Protein AF-A0A381I7S8-F1 (afdb_monomer)

Radius of gyration: 10.9 Å; Cα contacts (8 Å, |Δi|>4): 37; chains: 1; bounding box: 24×25×27 Å

Sequence (48 aa):
MILELYMKNCALVEELRLNIDKNLNILTGETGSGKSIIIDALGLCLGE

Structure (mmCIF, N/CA/C/O backbone):
data_AF-A0A381I7S8-F1
#
_entry.id   AF-A0A381I7S8-F1
#
loop_
_atom_site.group_PDB
_atom_site.id
_atom_site.type_symbol
_atom_site.label_atom_id
_atom_site.label_alt_id
_atom_site.label_comp_id
_atom_site.label_asym_id
_atom_site.label_entity_id
_atom_site.label_seq_id
_atom_site.pdbx_PDB_ins_code
_atom_site.Cartn_x
_atom_site.Cartn_y
_atom_site.Cartn_z
_atom_site.occupancy
_atom_site.B_iso_or_equiv
_atom_site.auth_seq_id
_atom_site.auth_comp_id
_atom_site.auth_asym_id
_atom_site.auth_atom_id
_atom_site.pdbx_PDB_model_num
ATOM 1 N N . MET A 1 1 ? -11.312 9.416 5.877 1.00 82.50 1 MET A 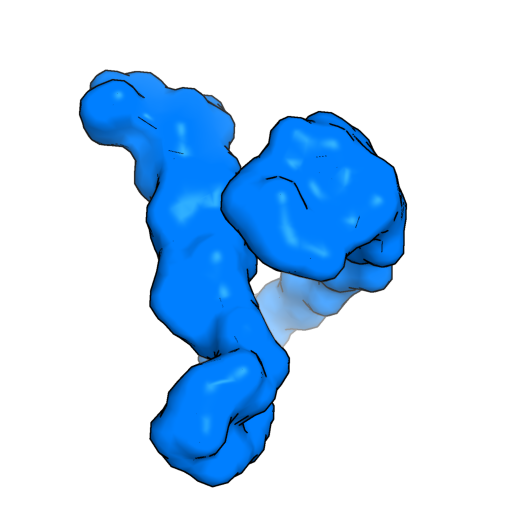N 1
ATOM 2 C CA . MET A 1 1 ? -11.011 7.968 5.884 1.00 82.50 1 MET A CA 1
ATOM 3 C C . MET A 1 1 ? -10.721 7.577 4.451 1.00 82.50 1 MET A C 1
ATOM 5 O O . MET A 1 1 ? -11.539 7.905 3.601 1.00 82.50 1 MET A O 1
ATOM 9 N N . ILE A 1 2 ? -9.563 6.980 4.180 1.00 85.50 2 ILE A N 1
ATOM 10 C CA . ILE A 1 2 ? -9.225 6.490 2.837 1.00 85.50 2 ILE A CA 1
ATOM 11 C C . ILE A 1 2 ? -9.998 5.185 2.626 1.00 85.50 2 ILE A C 1
ATOM 13 O O . ILE A 1 2 ? -10.035 4.359 3.533 1.00 85.50 2 ILE A O 1
ATOM 17 N N . LEU A 1 3 ? -10.662 5.049 1.478 1.00 92.31 3 LEU A N 1
ATOM 18 C CA . LEU A 1 3 ? -11.479 3.877 1.134 1.00 92.31 3 LEU A CA 1
ATOM 19 C C . LEU A 1 3 ? -10.759 2.978 0.128 1.00 92.31 3 LEU A C 1
ATOM 21 O O . LEU A 1 3 ? -10.686 1.767 0.300 1.00 92.31 3 LEU A O 1
ATOM 25 N N . GLU A 1 4 ? -10.204 3.598 -0.907 1.00 94.75 4 GLU A N 1
ATOM 26 C CA . GLU A 1 4 ? -9.492 2.944 -1.996 1.00 94.75 4 GLU A CA 1
ATOM 27 C C . GLU A 1 4 ? -8.295 3.821 -2.377 1.00 94.75 4 GLU A C 1
ATOM 29 O O . GLU A 1 4 ?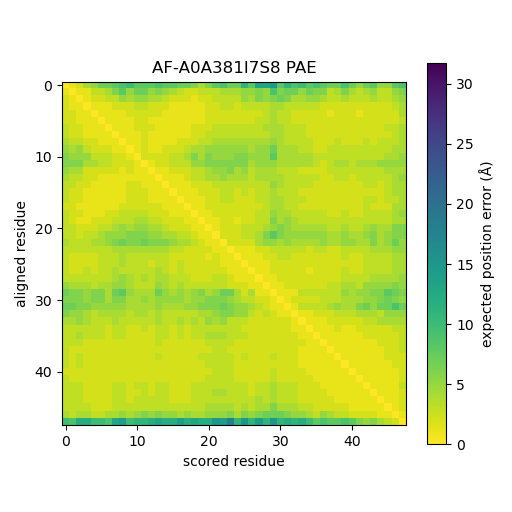 -8.399 5.051 -2.385 1.00 94.75 4 GLU A O 1
ATOM 34 N N . LEU A 1 5 ? -7.173 3.182 -2.699 1.00 94.50 5 LEU A N 1
ATOM 35 C CA . LEU A 1 5 ? -6.076 3.768 -3.455 1.00 94.50 5 LEU A CA 1
ATOM 36 C C . LEU A 1 5 ? -6.098 3.157 -4.858 1.00 94.50 5 LEU A C 1
ATOM 38 O 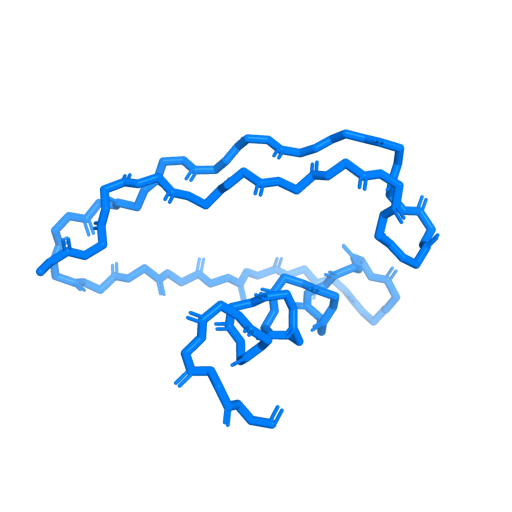O . LEU A 1 5 ? -5.918 1.948 -5.021 1.00 94.50 5 LEU A O 1
ATOM 42 N N . TYR A 1 6 ? -6.314 3.998 -5.865 1.00 95.56 6 TYR A N 1
ATOM 43 C CA . TYR A 1 6 ? -6.225 3.617 -7.268 1.00 95.56 6 TYR A CA 1
ATOM 44 C C . TYR A 1 6 ? -5.082 4.372 -7.932 1.00 95.56 6 TYR A C 1
ATOM 46 O O . TYR A 1 6 ? -5.020 5.598 -7.862 1.00 95.56 6 TYR A O 1
ATOM 54 N N . MET A 1 7 ? -4.203 3.639 -8.606 1.00 94.44 7 MET A N 1
ATOM 55 C CA . MET A 1 7 ? -3.127 4.218 -9.398 1.00 94.44 7 MET A CA 1
ATOM 56 C C . MET A 1 7 ? -2.982 3.479 -10.724 1.00 94.44 7 MET A C 1
ATOM 58 O O . MET A 1 7 ? -3.190 2.269 -10.814 1.00 94.44 7 MET A O 1
ATOM 62 N N .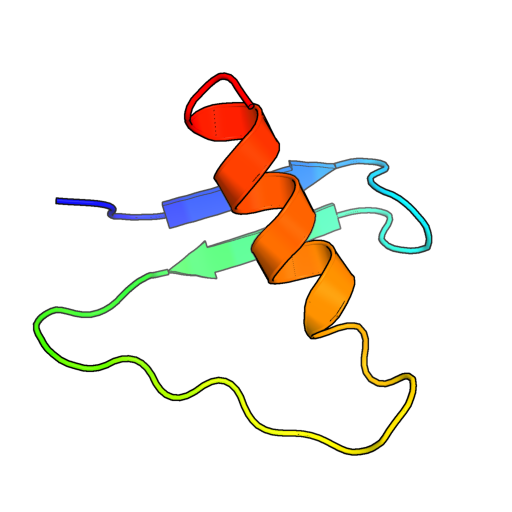 LYS A 1 8 ? -2.613 4.229 -11.761 1.00 95.38 8 LYS A N 1
ATOM 63 C CA . LYS A 1 8 ? -2.392 3.732 -13.117 1.00 95.38 8 LYS A CA 1
ATOM 64 C C . LYS A 1 8 ? -1.135 4.386 -13.673 1.00 95.38 8 LYS A C 1
ATOM 66 O O . LYS A 1 8 ? -0.987 5.599 -13.543 1.00 95.38 8 LYS A O 1
ATOM 71 N N . ASN A 1 9 ? -0.264 3.599 -14.296 1.00 93.94 9 ASN A N 1
ATOM 72 C CA . ASN A 1 9 ? 1.018 4.036 -14.853 1.00 93.94 9 ASN A CA 1
ATOM 73 C C . ASN A 1 9 ? 1.899 4.771 -13.824 1.00 93.94 9 ASN A C 1
ATOM 75 O O . ASN A 1 9 ? 2.418 5.853 -14.098 1.00 93.94 9 ASN A O 1
ATOM 79 N N . CYS A 1 10 ? 2.044 4.198 -12.626 1.00 90.62 10 CYS A N 1
ATOM 80 C CA . CYS A 1 10 ? 2.827 4.780 -11.537 1.00 90.62 10 CYS A CA 1
ATOM 81 C C . CYS A 1 10 ? 4.095 3.946 -11.291 1.00 90.62 10 CYS A C 1
ATOM 83 O O . CYS A 1 10 ? 4.014 2.777 -10.909 1.00 90.62 10 CYS A O 1
ATOM 85 N N . ALA A 1 11 ? 5.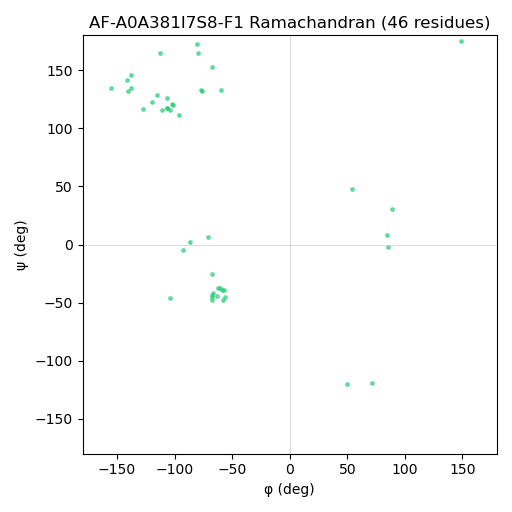272 4.537 -11.525 1.00 90.06 11 ALA A N 1
ATOM 86 C CA . ALA A 1 11 ? 6.559 3.836 -11.530 1.00 90.06 11 ALA A CA 1
ATOM 87 C C . ALA A 1 11 ? 6.527 2.560 -12.406 1.00 90.06 11 ALA A C 1
ATOM 89 O O . ALA A 1 11 ? 6.275 2.649 -13.603 1.00 90.06 11 ALA A O 1
ATOM 90 N N . LEU A 1 12 ? 6.783 1.383 -11.823 1.00 89.31 12 LEU A N 1
ATOM 91 C CA . LEU A 1 12 ? 6.759 0.083 -12.514 1.00 89.31 12 LEU A CA 1
ATOM 92 C C . LEU A 1 12 ? 5.364 -0.568 -12.552 1.00 89.31 12 LEU A C 1
ATOM 94 O O . LEU A 1 12 ? 5.229 -1.698 -13.014 1.00 89.31 12 LEU A O 1
ATOM 98 N N . VAL A 1 13 ? 4.336 0.098 -12.025 1.00 90.94 13 VAL A N 1
ATOM 99 C CA . VAL A 1 13 ? 2.994 -0.468 -11.877 1.00 90.94 13 VAL A CA 1
ATOM 100 C C . VAL A 1 13 ? 2.061 0.090 -12.949 1.00 90.94 13 VAL A C 1
ATOM 102 O O . VAL A 1 13 ? 1.755 1.284 -12.966 1.00 90.94 13 VAL A O 1
ATOM 105 N N . GLU A 1 14 ? 1.574 -0.790 -13.825 1.00 94.12 14 GLU A N 1
ATOM 106 C CA . GLU A 1 14 ? 0.616 -0.432 -14.879 1.00 94.12 14 GLU A CA 1
ATOM 107 C C . GLU A 1 14 ? -0.749 -0.046 -14.300 1.00 94.12 14 GLU A C 1
ATOM 109 O O . GLU A 1 14 ? -1.302 0.995 -14.650 1.00 94.12 14 GLU A O 1
ATOM 114 N N . GLU A 1 15 ? -1.284 -0.848 -13.378 1.00 95.44 15 GLU A N 1
ATOM 115 C CA . GLU A 1 15 ? -2.551 -0.570 -12.704 1.00 95.44 15 GLU A CA 1
ATOM 116 C C . GLU A 1 15 ? -2.611 -1.279 -11.346 1.00 95.44 15 GLU A C 1
ATOM 118 O O . GLU A 1 15 ? -2.264 -2.453 -11.229 1.00 95.44 15 GLU A O 1
ATOM 123 N N . LEU A 1 16 ? -3.057 -0.564 -10.312 1.00 93.88 16 LEU A N 1
ATOM 124 C CA . LEU A 1 16 ? -3.281 -1.100 -8.971 1.00 93.88 16 LEU A CA 1
ATOM 125 C C . LEU A 1 16 ? -4.553 -0.492 -8.378 1.00 93.88 16 LEU A C 1
ATOM 127 O O . LEU A 1 16 ? -4.729 0.726 -8.373 1.00 93.88 16 LEU A O 1
ATOM 131 N N . ARG A 1 17 ? -5.403 -1.358 -7.822 1.00 95.56 17 ARG A N 1
ATOM 132 C CA . ARG A 1 17 ? -6.523 -1.000 -6.945 1.00 95.56 17 ARG A CA 1
ATOM 133 C C . ARG A 1 17 ? -6.316 -1.665 -5.600 1.00 95.56 17 ARG A C 1
ATOM 135 O O . ARG A 1 17 ? -6.200 -2.887 -5.534 1.00 95.56 17 ARG A O 1
ATOM 142 N N . LEU A 1 18 ? -6.277 -0.865 -4.544 1.00 93.50 18 LEU A N 1
ATOM 143 C CA . LEU A 1 18 ? -6.102 -1.345 -3.184 1.00 93.50 18 LEU A CA 1
ATOM 144 C C . LEU A 1 18 ? -7.206 -0.779 -2.295 1.00 93.50 18 LEU A C 1
ATOM 146 O O . LEU A 1 18 ? -7.293 0.429 -2.091 1.00 93.50 18 LEU A O 1
ATOM 150 N N . ASN A 1 19 ? -8.034 -1.665 -1.752 1.00 94.44 19 ASN A N 1
ATOM 151 C CA . ASN A 1 19 ? -9.013 -1.301 -0.735 1.00 94.44 19 ASN A CA 1
ATOM 152 C C . ASN A 1 19 ? -8.296 -1.142 0.606 1.00 94.44 19 ASN A C 1
ATOM 154 O O . ASN A 1 19 ? -7.484 -1.989 0.979 1.00 94.44 19 ASN A O 1
ATOM 158 N N . ILE A 1 20 ? -8.593 -0.056 1.312 1.00 92.44 20 ILE A N 1
ATOM 159 C CA . ILE A 1 20 ? -8.028 0.234 2.629 1.00 92.44 20 ILE A CA 1
ATOM 160 C C . ILE A 1 20 ? -9.083 -0.116 3.675 1.00 92.44 20 ILE A C 1
ATOM 162 O O . ILE A 1 20 ? -10.174 0.461 3.695 1.00 92.44 20 ILE A O 1
ATOM 166 N N . ASP A 1 21 ? -8.747 -1.049 4.560 1.00 93.00 21 ASP A N 1
ATOM 167 C CA . ASP A 1 21 ? -9.625 -1.437 5.653 1.00 93.00 21 ASP A CA 1
ATOM 168 C C . ASP A 1 21 ? -9.563 -0.434 6.808 1.00 93.00 21 ASP A C 1
ATOM 170 O O . ASP A 1 21 ? -8.672 0.415 6.923 1.00 93.00 21 ASP A O 1
ATOM 174 N N . LYS A 1 22 ? -10.547 -0.523 7.702 1.00 92.12 22 LYS A N 1
ATOM 175 C CA . LYS A 1 22 ? -10.575 0.301 8.912 1.00 92.12 22 LYS A CA 1
ATOM 176 C C . LYS A 1 22 ? -9.431 -0.089 9.851 1.00 92.12 22 LYS A C 1
ATOM 178 O O . LYS A 1 22 ? -9.046 -1.251 9.940 1.00 92.12 22 LYS A O 1
ATOM 183 N N . ASN A 1 23 ? -8.995 0.875 10.659 1.00 91.56 23 ASN A N 1
ATOM 184 C CA . ASN A 1 23 ? -7.954 0.716 11.677 1.00 91.56 23 ASN A CA 1
ATOM 185 C C . ASN A 1 23 ? -6.546 0.561 11.069 1.00 91.56 23 ASN A C 1
ATOM 187 O O . ASN A 1 23 ? -6.060 1.493 10.432 1.00 91.56 23 ASN A O 1
ATOM 1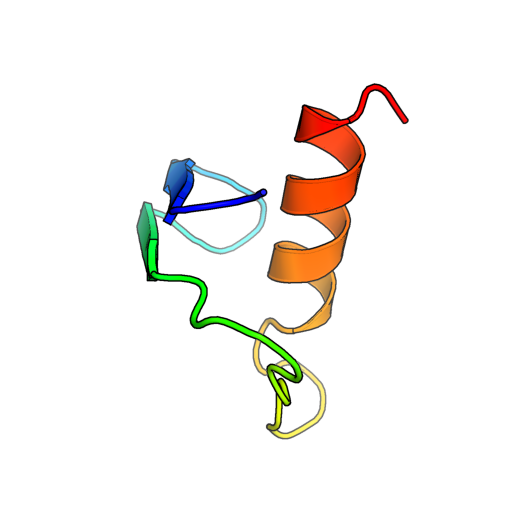91 N N . LEU A 1 24 ? -5.867 -0.564 11.313 1.00 93.00 24 LEU A N 1
ATOM 192 C CA . LEU A 1 24 ? -4.465 -0.775 10.960 1.00 93.00 24 LEU A CA 1
ATOM 193 C C . LEU A 1 24 ? -4.346 -1.644 9.707 1.00 93.00 24 LEU A C 1
ATOM 195 O O . LEU A 1 24 ? -4.749 -2.803 9.716 1.00 93.00 24 LEU A O 1
ATOM 199 N N . ASN A 1 25 ? -3.712 -1.095 8.673 1.00 92.06 25 ASN A N 1
ATOM 200 C CA . ASN A 1 25 ? -3.344 -1.821 7.462 1.00 92.06 25 ASN A CA 1
ATOM 201 C C . ASN A 1 25 ? -1.830 -2.056 7.486 1.00 92.06 25 ASN A C 1
ATOM 203 O O . ASN A 1 25 ? -1.064 -1.106 7.645 1.00 92.06 25 ASN A O 1
ATOM 207 N N . ILE A 1 26 ? -1.397 -3.310 7.348 1.00 94.00 26 ILE A N 1
ATOM 208 C CA . ILE A 1 26 ? 0.024 -3.678 7.358 1.00 94.00 26 ILE A CA 1
ATOM 209 C C . ILE A 1 26 ? 0.444 -4.038 5.936 1.00 94.00 26 ILE A C 1
ATOM 211 O O . ILE A 1 26 ? -0.053 -5.004 5.362 1.00 94.00 26 ILE A O 1
ATOM 215 N N . LEU A 1 27 ? 1.387 -3.276 5.383 1.00 93.19 27 LEU A N 1
ATOM 216 C CA . LEU A 1 27 ? 1.953 -3.524 4.061 1.00 93.19 27 LEU A CA 1
ATOM 217 C C . LEU A 1 27 ? 3.260 -4.320 4.197 1.00 93.19 27 LEU A C 1
ATOM 219 O O . LEU A 1 27 ? 4.262 -3.808 4.697 1.00 93.19 27 LEU A O 1
ATOM 223 N N . THR A 1 28 ? 3.262 -5.579 3.761 1.00 94.06 28 THR A N 1
ATOM 224 C CA . THR A 1 28 ? 4.422 -6.484 3.866 1.00 94.06 28 THR A CA 1
ATOM 225 C C . THR A 1 28 ? 5.010 -6.843 2.504 1.00 94.06 28 THR A C 1
ATOM 227 O O . THR A 1 28 ? 4.385 -6.646 1.467 1.00 94.06 28 THR A O 1
ATOM 230 N N . GLY A 1 29 ? 6.225 -7.388 2.500 1.00 93.31 29 GLY A N 1
ATOM 231 C CA . GLY A 1 29 ? 6.883 -7.935 1.312 1.00 93.31 29 GLY A CA 1
ATOM 232 C C . GLY A 1 29 ? 8.399 -7.783 1.387 1.00 93.31 29 GLY A C 1
ATOM 233 O O . GLY A 1 29 ? 8.909 -7.102 2.277 1.00 93.31 29 GLY A O 1
ATOM 234 N N . GLU A 1 30 ? 9.116 -8.322 0.413 1.00 95.75 30 GLU A N 1
ATOM 235 C CA . GLU A 1 30 ? 10.579 -8.228 0.317 1.00 95.75 30 GLU A CA 1
ATOM 236 C C . GLU A 1 30 ? 11.055 -6.883 -0.265 1.00 95.75 30 GLU A C 1
ATOM 238 O O . GLU A 1 30 ? 10.261 -6.047 -0.713 1.00 95.75 30 GLU A O 1
ATOM 243 N N . THR A 1 31 ? 12.361 -6.626 -0.248 1.00 92.75 31 THR A N 1
ATOM 244 C CA . THR A 1 31 ? 12.935 -5.459 -0.934 1.00 92.75 31 THR A CA 1
ATOM 245 C C . THR A 1 31 ? 12.627 -5.538 -2.429 1.00 92.75 31 THR A C 1
ATOM 247 O O . THR A 1 31 ? 12.791 -6.582 -3.046 1.00 92.75 31 THR A O 1
ATOM 250 N N . GLY A 1 32 ? 12.152 -4.437 -3.015 1.00 88.38 32 GLY A N 1
ATOM 251 C CA . GLY A 1 32 ? 11.759 -4.398 -4.429 1.00 88.38 32 GLY A CA 1
ATOM 252 C C . GLY A 1 32 ? 10.326 -4.854 -4.720 1.00 88.38 32 GLY A C 1
ATOM 253 O O . GLY A 1 32 ? 9.875 -4.712 -5.848 1.00 88.38 32 GLY A O 1
ATOM 254 N N . SER A 1 33 ? 9.555 -5.297 -3.718 1.00 89.38 33 SER A N 1
ATOM 255 C CA . SER A 1 33 ? 8.164 -5.747 -3.907 1.00 89.38 33 SER A CA 1
ATOM 256 C C . SER A 1 33 ? 7.148 -4.629 -4.2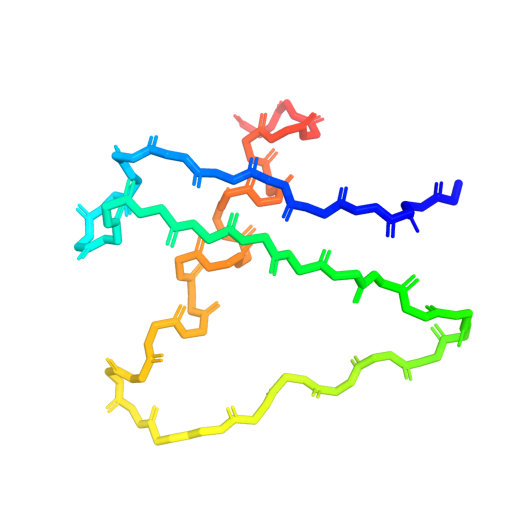19 1.00 89.38 33 SER A C 1
ATOM 258 O O . SER A 1 33 ? 5.948 -4.874 -4.178 1.00 89.38 33 SER A O 1
ATOM 260 N N . GLY A 1 34 ? 7.594 -3.385 -4.428 1.00 89.75 34 GLY A N 1
ATOM 261 C CA . GLY A 1 34 ? 6.719 -2.253 -4.764 1.00 89.75 34 GLY A CA 1
ATOM 262 C C . GLY A 1 34 ? 6.046 -1.533 -3.586 1.00 89.75 34 GLY A C 1
ATOM 263 O O . GLY A 1 34 ? 5.228 -0.651 -3.818 1.00 89.75 34 GLY A O 1
ATOM 264 N N . LYS A 1 35 ? 6.403 -1.837 -2.327 1.00 94.25 35 LYS A N 1
ATOM 265 C CA . LYS A 1 35 ? 5.829 -1.154 -1.144 1.00 94.25 35 LYS A CA 1
ATOM 266 C C . LYS A 1 35 ? 6.003 0.369 -1.177 1.00 94.25 35 LYS A C 1
ATOM 268 O O . LYS A 1 35 ? 5.046 1.078 -0.903 1.00 94.25 35 LYS A O 1
ATOM 273 N N . SER A 1 36 ? 7.196 0.864 -1.520 1.00 93.75 36 SER A N 1
ATOM 274 C CA . SER A 1 36 ? 7.460 2.311 -1.580 1.00 93.75 36 SER A CA 1
ATOM 275 C C . SER A 1 36 ? 6.595 3.006 -2.626 1.00 93.75 36 SER A C 1
ATOM 27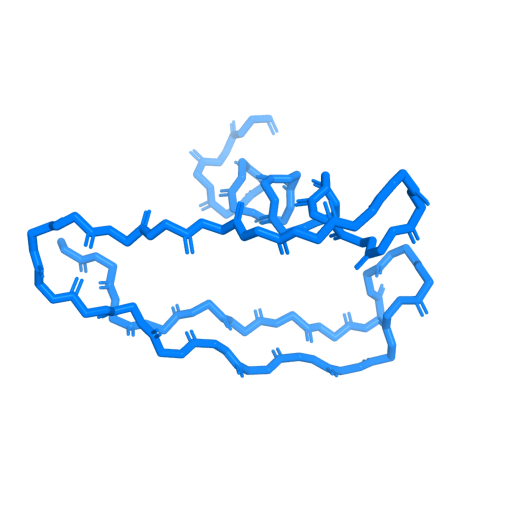7 O O . SER A 1 36 ? 6.054 4.056 -2.334 1.00 93.75 36 SER A O 1
ATOM 279 N N . ILE A 1 37 ? 6.339 2.362 -3.771 1.00 93.94 37 ILE A N 1
ATOM 280 C CA . ILE A 1 37 ? 5.485 2.919 -4.834 1.00 93.94 37 ILE A CA 1
ATOM 281 C C . ILE A 1 37 ? 4.071 3.206 -4.305 1.00 93.94 37 ILE A C 1
ATOM 283 O O . ILE A 1 37 ? 3.480 4.225 -4.642 1.00 93.94 37 ILE A O 1
ATOM 287 N N . ILE A 1 38 ? 3.536 2.327 -3.451 1.00 93.38 38 ILE A N 1
ATOM 288 C CA . ILE A 1 38 ? 2.214 2.508 -2.832 1.00 93.38 38 ILE A CA 1
ATOM 289 C C . ILE A 1 38 ? 2.217 3.712 -1.879 1.00 93.38 38 ILE A C 1
ATOM 291 O O . ILE A 1 38 ? 1.260 4.484 -1.865 1.00 93.38 38 ILE A O 1
ATOM 295 N N . ILE A 1 39 ? 3.287 3.877 -1.096 1.00 92.44 39 ILE A N 1
ATOM 296 C CA . ILE A 1 39 ? 3.441 5.011 -0.175 1.00 92.44 39 ILE A CA 1
ATOM 297 C C . ILE A 1 39 ? 3.605 6.323 -0.949 1.00 92.44 39 ILE A C 1
ATOM 299 O O . ILE A 1 39 ? 2.909 7.286 -0.641 1.00 92.44 39 ILE A O 1
ATOM 303 N N . ASP A 1 40 ? 4.436 6.338 -1.990 1.00 92.69 40 ASP A N 1
ATOM 304 C CA . ASP A 1 40 ? 4.674 7.512 -2.832 1.00 92.69 40 ASP A CA 1
ATOM 305 C C . ASP A 1 40 ? 3.384 7.941 -3.551 1.00 92.69 40 ASP 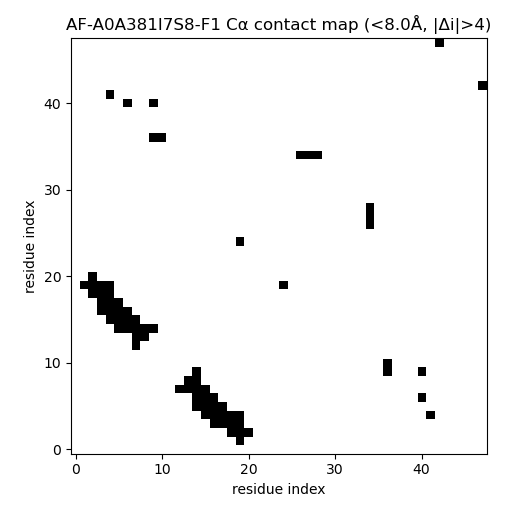A C 1
ATOM 307 O O . ASP A 1 40 ? 3.020 9.114 -3.550 1.00 92.69 40 ASP A O 1
ATOM 311 N N . ALA A 1 41 ? 2.628 6.987 -4.109 1.00 93.56 41 ALA A N 1
ATOM 312 C CA . ALA A 1 41 ? 1.338 7.264 -4.740 1.00 93.56 41 ALA A CA 1
ATOM 313 C C . ALA A 1 41 ? 0.323 7.863 -3.754 1.00 93.56 41 ALA A C 1
ATOM 315 O O . ALA A 1 41 ? -0.455 8.748 -4.120 1.00 93.56 41 ALA A O 1
ATOM 316 N N . LEU A 1 42 ? 0.335 7.402 -2.499 1.00 92.88 42 LEU A N 1
ATOM 317 C CA . LEU A 1 42 ? -0.505 7.970 -1.452 1.00 92.88 42 LEU A CA 1
ATOM 318 C C . LEU A 1 42 ? -0.075 9.401 -1.093 1.00 92.88 42 LEU A C 1
ATOM 320 O O . LEU A 1 42 ? -0.945 10.262 -0.970 1.00 92.88 42 LEU A O 1
ATOM 324 N N . GLY A 1 43 ? 1.230 9.663 -0.971 1.00 93.06 43 GLY A N 1
ATOM 325 C CA . GLY A 1 43 ? 1.784 11.003 -0.737 1.00 93.06 43 GLY A CA 1
ATOM 326 C C . GLY A 1 43 ? 1.374 11.992 -1.830 1.00 93.06 43 GLY A C 1
ATOM 327 O O . GLY A 1 43 ? 0.798 13.042 -1.540 1.00 93.06 43 GLY A O 1
ATOM 328 N N . LEU A 1 44 ? 1.508 11.590 -3.098 1.00 92.62 44 LEU A N 1
ATOM 329 C CA . LEU A 1 44 ? 1.061 12.381 -4.251 1.00 92.62 44 LEU A CA 1
ATOM 330 C C . LEU A 1 44 ? -0.435 12.730 -4.186 1.00 92.62 44 LEU A C 1
ATOM 332 O O . LEU A 1 44 ? -0.828 13.849 -4.509 1.00 92.62 44 LEU A O 1
ATOM 336 N N . CYS A 1 45 ? -1.286 11.799 -3.739 1.00 91.62 45 CYS A N 1
ATOM 337 C CA . CYS A 1 45 ? -2.721 12.061 -3.568 1.00 91.62 45 CYS A CA 1
ATOM 338 C C . CYS A 1 45 ? -3.021 13.062 -2.440 1.00 91.62 45 CYS A C 1
ATOM 340 O O . CYS A 1 45 ? -4.077 13.697 -2.448 1.00 91.62 45 CYS A O 1
ATOM 342 N N . LEU A 1 46 ? -2.125 13.179 -1.460 1.00 92.19 46 LEU A N 1
ATOM 343 C CA . LEU A 1 46 ? -2.249 14.080 -0.315 1.00 92.19 46 LEU A CA 1
ATOM 344 C C . LEU A 1 46 ? -1.578 15.445 -0.548 1.00 92.19 46 LEU A C 1
ATOM 346 O O . LEU A 1 46 ? -1.755 16.339 0.280 1.00 92.19 46 LEU A O 1
ATOM 350 N N . GLY A 1 47 ? -0.892 15.630 -1.682 1.00 91.44 47 GLY A N 1
ATOM 351 C CA . GLY A 1 47 ? -0.286 16.901 -2.088 1.00 91.44 47 GLY A CA 1
ATOM 352 C C . GLY A 1 47 ? 1.146 17.117 -1.596 1.00 91.44 47 GLY A C 1
ATOM 353 O O . GLY A 1 47 ? 1.513 18.263 -1.334 1.00 91.44 47 GLY A O 1
ATOM 354 N N . GLU A 1 48 ? 1.916 16.037 -1.438 1.00 85.12 48 GLU A N 1
ATOM 355 C CA . GLU A 1 48 ? 3.379 16.088 -1.262 1.00 85.12 48 GLU A CA 1
ATOM 356 C C . GLU A 1 48 ? 4.121 16.633 -2.495 1.00 85.12 48 GLU A C 1
ATOM 358 O O . GLU A 1 48 ? 3.636 16.424 -3.635 1.00 85.12 48 GLU A O 1
#

Solvent-accessible surface area (backbone atoms only — not comparable to full-atom values): 3321 Å² total; per-residue (Å²): 132,77,56,67,51,76,52,62,69,52,90,96,40,66,70,48,80,43,78,48,68,82,87,84,79,84,91,82,78,64,92,86,67,52,66,64,59,58,53,51,55,51,38,55,76,73,69,106

Foldseek 3Di:
DDAWQWDAPQDVDHTDIDGDDPDDDDDDDDPPPCPVSSVVSVVVVVPD

InterPro domains:
  IPR004604 DNA recombination/repair protein RecN [PTHR11059] (1-48)
  IPR027417 P-loop containing nucleoside triphosphate hydrolase [G3DSA:3.40.50.300] (1-48)
  IPR027417 P-loop containing nucleoside triphosphate hydrolase [SSF52540] (1-48)
  IPR038729 Rad50/SbcC-type AAA domain [PF13476] (5-47)

Organism: Clostridioides difficile (NCBI:txid1496)

Nearest PDB structures (foldseek):
  5h67-assembly1_A  TM=7.939E-01  e=3.764E-01  Bacillus subtilis subsp. subtilis str. 168
  9bax-assembly1_E  TM=3.272E-01  e=9.353E+00  Homo sapiens

Secondary structure (DSSP, 8-state):
---EEEEEEETTEEEEEEEPPSS-------TTSSHHHHHHHHHHHHT-

Mean predicted aligned error: 3.02 Å

pLDDT: mean 92.38, std 2.69, range [82.5, 95.75]